Protein AF-A0A351X840-F1 (afdb_monomer)

Sequence (96 aa):
MEVPLELQIPVLNVKAPVLGVGLTAENVMDAPKGPIGDPIWHTAFWYRGSGIPGEPGTAVIAGHVTDLLSNPEIFANLHKLKPGDVIVVRAKNPAL

Nearest PDB structures (foldseek):
  4o8l-assembly1_B  TM=7.222E-01  e=7.692E-03  Streptococcus pneumoniae R6
  4o8t-assembly1_A  TM=7.612E-01  e=2.304E-02  Streptococcus pneumoniae R6

Solvent-accessible surface area (backbone atoms only — not comparable to full-atom values): 5975 Å² total; per-residue (Å²): 134,88,68,58,28,34,41,34,29,68,95,76,72,38,76,30,53,34,42,82,30,58,62,45,97,85,73,41,78,54,76,78,80,64,66,90,91,39,70,55,41,51,29,35,34,32,36,67,90,39,29,57,88,92,50,92,69,64,56,47,72,50,55,33,44,47,49,94,84,67,47,76,29,66,40,53,59,60,88,73,66,55,95,86,67,66,75,47,79,40,66,78,66,89,76,126

pLDDT: mean 92.13, std 12.34, range [38.84, 98.5]

Secondary structure (DSSP, 8-state):
----EEEEEGGGTEEEEEEEE-B-TTS-B-----STT-GGGG-EEEETTSPPTTSSS---EEE-SB-TT--B-TTTTGGG--TT---EEEES----

Structure (mmCIF, N/CA/C/O backbone):
data_AF-A0A351X840-F1
#
_entry.id   AF-A0A351X840-F1
#
loop_
_atom_site.group_PDB
_atom_site.id
_atom_site.type_symbol
_atom_site.label_atom_id
_atom_site.label_alt_id
_atom_site.label_comp_id
_atom_site.label_asym_id
_atom_site.label_entity_id
_atom_site.label_seq_id
_atom_site.pdbx_PDB_ins_code
_atom_site.Cartn_x
_atom_site.Cartn_y
_atom_site.Cartn_z
_atom_site.occupancy
_atom_site.B_iso_or_equiv
_atom_site.auth_seq_id
_atom_site.auth_comp_id
_atom_site.auth_asym_id
_atom_site.auth_atom_id
_atom_site.pdbx_PDB_model_num
ATOM 1 N N . MET A 1 1 ? -3.018 7.991 -18.033 1.00 47.12 1 MET A N 1
ATOM 2 C CA . MET A 1 1 ? -3.180 9.164 -17.151 1.00 47.12 1 MET A CA 1
ATOM 3 C C . MET A 1 1 ? -2.496 8.857 -15.836 1.00 47.12 1 MET A C 1
ATOM 5 O O . MET A 1 1 ? -2.832 7.850 -15.226 1.00 47.12 1 MET A O 1
ATOM 9 N N . GLU A 1 2 ? -1.524 9.668 -15.427 1.00 57.34 2 GLU A N 1
ATOM 10 C CA . GLU A 1 2 ? -1.067 9.682 -14.036 1.00 57.34 2 GLU A CA 1
ATOM 11 C C . GLU A 1 2 ? -1.925 10.700 -13.300 1.00 57.34 2 GLU A C 1
ATOM 13 O O . GLU A 1 2 ? -1.717 11.905 -13.408 1.00 57.34 2 GLU A O 1
ATOM 18 N N . VAL A 1 3 ? -2.950 10.219 -12.604 1.00 61.28 3 VAL A N 1
ATOM 19 C CA . VAL A 1 3 ? -3.604 11.044 -11.595 1.00 61.28 3 VAL A CA 1
ATOM 20 C C . VAL A 1 3 ? -2.754 10.883 -10.339 1.00 61.28 3 VAL A C 1
ATOM 22 O O . VAL A 1 3 ? -2.589 9.747 -9.892 1.00 61.28 3 VAL A O 1
ATOM 25 N N . PRO A 1 4 ? -2.169 11.950 -9.768 1.00 81.44 4 PRO A N 1
ATOM 26 C CA . PRO A 1 4 ? -1.479 11.826 -8.495 1.00 81.44 4 PRO A CA 1
ATOM 27 C C . PRO A 1 4 ? -2.506 11.400 -7.449 1.00 81.44 4 PRO A C 1
ATOM 29 O O . PRO A 1 4 ? -3.421 12.154 -7.127 1.00 81.44 4 PRO A O 1
ATOM 32 N N . LEU A 1 5 ? -2.387 10.173 -6.957 1.00 91.88 5 LEU A N 1
ATOM 33 C CA . LEU A 1 5 ? -3.315 9.590 -6.000 1.00 91.88 5 LEU A CA 1
ATOM 34 C C . LEU A 1 5 ? -2.709 9.632 -4.588 1.00 91.88 5 LEU A C 1
ATOM 36 O O . LEU A 1 5 ? -1.493 9.562 -4.404 1.00 91.88 5 LEU A O 1
ATOM 40 N N . GLU A 1 6 ? -3.560 9.757 -3.575 1.00 94.88 6 GLU A N 1
ATOM 41 C CA . GLU A 1 6 ? -3.205 9.637 -2.160 1.00 94.88 6 GLU A CA 1
ATOM 42 C C . GLU A 1 6 ? -4.082 8.582 -1.497 1.00 94.88 6 GLU A C 1
ATOM 44 O O . GLU A 1 6 ? -5.303 8.610 -1.652 1.00 94.88 6 GLU A O 1
ATOM 49 N N . LEU A 1 7 ? -3.460 7.689 -0.734 1.00 96.94 7 LEU A N 1
ATOM 50 C CA . LEU A 1 7 ? -4.138 6.713 0.104 1.00 96.94 7 LEU A CA 1
ATOM 51 C C . LEU A 1 7 ? -4.124 7.197 1.552 1.00 96.94 7 LEU A C 1
ATOM 53 O O . LEU A 1 7 ? -3.072 7.566 2.077 1.00 96.94 7 LEU A O 1
ATOM 57 N N . GLN A 1 8 ? -5.284 7.148 2.203 1.00 97.75 8 GLN A N 1
ATOM 58 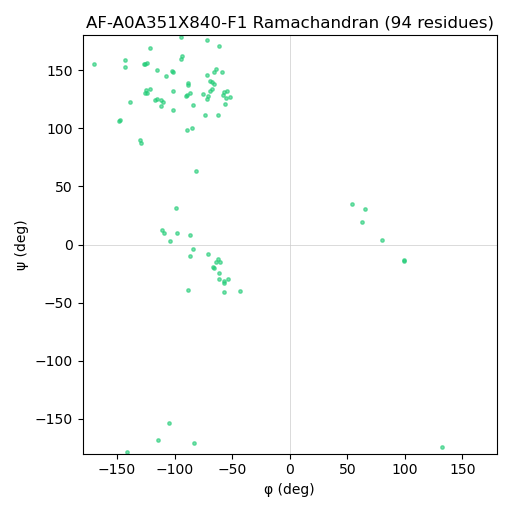C CA . GLN A 1 8 ? -5.426 7.366 3.637 1.00 97.75 8 GLN A CA 1
ATOM 59 C C . GLN A 1 8 ? -6.156 6.185 4.279 1.00 97.75 8 GLN A C 1
ATOM 61 O O . GLN A 1 8 ? -7.230 5.791 3.821 1.00 97.75 8 GLN A O 1
ATOM 66 N N . ILE A 1 9 ? -5.593 5.657 5.367 1.00 98.12 9 ILE A N 1
ATOM 67 C CA . ILE A 1 9 ? -6.235 4.651 6.226 1.00 98.12 9 ILE A CA 1
ATOM 68 C C . ILE A 1 9 ? -6.125 5.162 7.671 1.00 98.12 9 ILE A C 1
ATOM 70 O O . ILE A 1 9 ? -5.133 4.872 8.348 1.00 98.12 9 ILE A O 1
ATOM 74 N N . PRO A 1 10 ? -7.089 5.979 8.145 1.00 98.00 10 PRO A N 1
ATOM 75 C CA . PRO A 1 10 ? -6.949 6.730 9.395 1.00 98.00 10 PRO A CA 1
ATOM 76 C C . PRO A 1 10 ? 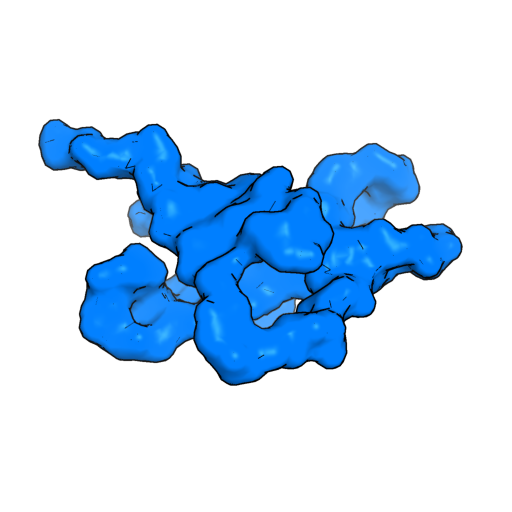-6.677 5.860 10.624 1.00 98.00 10 PRO A C 1
ATOM 78 O O . PRO A 1 10 ? -5.817 6.193 11.432 1.00 98.00 10 PRO A O 1
ATOM 81 N N . VAL A 1 11 ? -7.349 4.710 10.738 1.00 98.31 11 VAL A N 1
ATOM 82 C CA . VAL A 1 11 ? -7.192 3.784 11.876 1.00 98.31 11 VAL A CA 1
ATOM 83 C C . VAL A 1 11 ? -5.808 3.130 11.947 1.00 98.31 11 VAL A C 1
ATOM 85 O O . VAL A 1 11 ? -5.410 2.653 13.006 1.00 98.31 11 VAL A O 1
ATOM 88 N N . LEU A 1 12 ? -5.060 3.130 10.838 1.00 97.88 12 LEU A N 1
ATOM 89 C CA . LEU A 1 12 ? -3.677 2.653 10.768 1.00 97.88 12 LEU A CA 1
ATOM 90 C C . LEU A 1 12 ? -2.657 3.799 10.711 1.00 97.88 12 LEU A C 1
ATOM 92 O O . LEU A 1 12 ? -1.466 3.540 10.571 1.00 97.88 12 LEU A O 1
ATOM 96 N N . ASN A 1 13 ? -3.116 5.052 10.800 1.00 96.38 13 ASN A N 1
ATOM 97 C CA . ASN A 1 13 ? -2.307 6.259 10.631 1.00 96.38 13 ASN A CA 1
ATOM 98 C C . ASN A 1 13 ? -1.528 6.300 9.299 1.00 96.38 13 ASN A C 1
ATOM 100 O O . ASN A 1 13 ? -0.409 6.803 9.224 1.00 96.38 13 ASN A O 1
ATOM 104 N N . VAL A 1 14 ? -2.127 5.750 8.239 1.00 97.31 14 VAL A N 1
ATOM 105 C CA . VAL A 1 14 ? -1.543 5.720 6.893 1.00 97.31 14 VAL A CA 1
ATOM 106 C C . VAL A 1 14 ? -1.937 6.976 6.127 1.00 97.31 14 VAL A C 1
ATOM 108 O O . VAL A 1 14 ? -3.126 7.282 6.002 1.00 97.31 14 VAL A O 1
ATOM 111 N N . LYS A 1 15 ? -0.938 7.653 5.552 1.00 96.06 15 LYS A N 1
ATOM 112 C CA . LYS A 1 15 ? -1.099 8.701 4.540 1.00 96.06 15 LYS A CA 1
ATOM 113 C C . LYS A 1 15 ? 0.092 8.668 3.583 1.00 96.06 15 LYS A C 1
ATOM 115 O O . LYS A 1 15 ? 1.180 9.096 3.953 1.00 96.06 15 LYS A O 1
ATOM 120 N N . ALA A 1 16 ? -0.117 8.188 2.360 1.00 95.19 16 ALA A N 1
ATOM 121 C CA . ALA A 1 16 ? 0.968 7.978 1.402 1.00 95.19 16 ALA A CA 1
ATOM 122 C C . ALA A 1 16 ? 0.551 8.298 -0.040 1.00 95.19 16 ALA A C 1
ATOM 124 O O . ALA A 1 16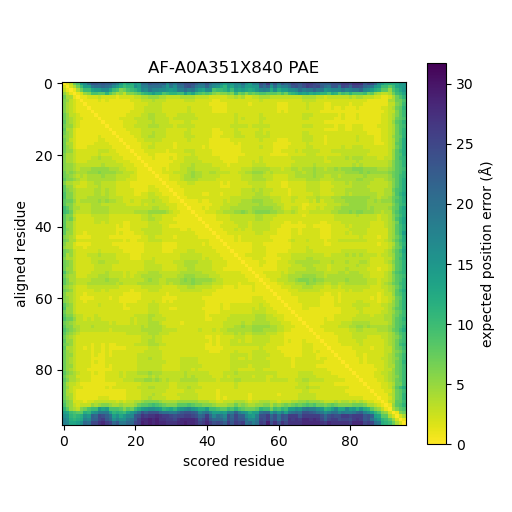 ? -0.633 8.185 -0.381 1.00 95.19 16 ALA A O 1
ATOM 125 N N . PRO A 1 17 ? 1.503 8.689 -0.909 1.00 94.88 17 PRO A N 1
ATOM 126 C CA . PRO A 1 17 ? 1.245 8.740 -2.341 1.00 94.88 17 PRO A CA 1
ATOM 127 C C . PRO A 1 17 ? 0.952 7.334 -2.881 1.00 94.88 17 PRO A C 1
ATOM 129 O O . PRO A 1 17 ? 1.459 6.334 -2.365 1.00 94.88 17 PRO A O 1
ATOM 132 N N . VAL A 1 18 ? 0.146 7.278 -3.941 1.00 95.50 18 VAL A N 1
ATOM 133 C CA . VAL A 1 18 ? -0.109 6.055 -4.704 1.00 95.50 18 VAL A CA 1
ATOM 134 C C . VAL A 1 18 ? 0.502 6.202 -6.092 1.00 95.50 18 VAL A C 1
ATOM 136 O O . VAL A 1 18 ? 0.131 7.097 -6.852 1.00 95.50 18 VAL A O 1
ATOM 139 N N . LEU A 1 19 ? 1.439 5.318 -6.416 1.00 94.00 19 LEU A N 1
ATOM 140 C CA . LEU A 1 19 ? 2.112 5.260 -7.708 1.00 94.00 19 LEU A CA 1
ATOM 141 C C . LEU A 1 19 ? 1.323 4.381 -8.678 1.00 94.00 19 LEU A C 1
ATOM 143 O O . LEU A 1 19 ? 0.837 3.319 -8.304 1.00 94.00 19 LEU A O 1
ATOM 147 N N . GLY A 1 20 ? 1.208 4.781 -9.940 1.00 93.94 20 GLY A N 1
ATOM 148 C CA . GLY A 1 20 ? 0.711 3.866 -10.966 1.00 93.94 20 GLY A CA 1
ATOM 149 C C . GLY A 1 20 ? 1.797 2.855 -11.328 1.00 93.94 20 GLY A C 1
ATOM 150 O O . GLY A 1 20 ? 2.904 3.259 -11.680 1.00 93.94 20 GLY A O 1
ATOM 151 N N . VAL A 1 21 ? 1.479 1.561 -11.321 1.00 95.81 21 VAL A N 1
ATOM 152 C CA . VAL A 1 21 ? 2.411 0.490 -11.714 1.00 95.81 21 VAL A CA 1
ATOM 153 C C . VAL A 1 21 ? 1.824 -0.422 -12.789 1.00 95.81 21 VAL A C 1
ATOM 155 O O . VAL A 1 21 ? 0.607 -0.510 -12.978 1.00 95.81 21 VAL A O 1
ATOM 158 N N . GLY A 1 22 ? 2.717 -1.055 -13.548 1.00 96.25 22 GLY A N 1
ATOM 159 C CA . GLY A 1 22 ? 2.386 -2.033 -14.581 1.00 96.25 22 GLY A CA 1
ATOM 160 C C . GLY A 1 22 ? 2.679 -3.458 -14.124 1.00 96.25 22 GLY A C 1
ATOM 161 O O . GLY A 1 22 ? 2.670 -3.755 -12.930 1.00 96.25 22 GLY A O 1
ATOM 162 N N . LEU A 1 23 ? 2.944 -4.322 -15.098 1.00 97.38 23 LEU A N 1
ATOM 163 C CA . LEU A 1 23 ? 3.509 -5.644 -14.858 1.00 97.38 23 LEU A CA 1
ATOM 164 C C . LEU A 1 23 ? 5.005 -5.634 -15.187 1.00 97.38 23 LEU A C 1
ATOM 166 O O . LEU A 1 23 ? 5.433 -4.892 -16.075 1.00 97.38 23 LEU A O 1
ATOM 170 N N . THR A 1 24 ? 5.778 -6.464 -14.493 1.00 96.56 24 THR A N 1
ATOM 171 C CA . THR A 1 24 ? 7.164 -6.784 -14.852 1.00 96.56 24 THR A CA 1
ATOM 172 C C . THR A 1 24 ? 7.209 -7.671 -16.104 1.00 96.56 24 THR A C 1
ATOM 174 O O . THR A 1 24 ? 6.172 -8.115 -16.609 1.00 96.56 24 THR A O 1
ATOM 177 N N . ALA A 1 25 ? 8.412 -7.972 -16.606 1.00 96.56 25 ALA A N 1
ATOM 178 C CA . ALA A 1 25 ? 8.594 -8.888 -17.737 1.00 96.56 25 ALA A CA 1
ATOM 179 C C . ALA A 1 25 ? 8.077 -10.312 -17.441 1.00 96.56 25 ALA A C 1
ATOM 181 O O . ALA A 1 25 ? 7.686 -11.039 -18.350 1.00 96.56 25 ALA A O 1
ATOM 182 N N . GLU A 1 26 ? 8.017 -10.686 -16.164 1.00 97.19 26 GLU A N 1
ATOM 183 C CA . GLU A 1 26 ? 7.517 -11.964 -15.656 1.00 97.19 26 GLU A CA 1
ATOM 184 C C . GLU A 1 26 ? 5.997 -11.964 -15.431 1.00 97.19 26 GLU A C 1
ATOM 186 O O . GLU A 1 26 ? 5.455 -12.918 -14.876 1.00 97.19 26 GLU A O 1
ATOM 191 N N . ASN A 1 27 ? 5.294 -10.912 -15.867 1.00 95.88 27 ASN A N 1
ATOM 192 C CA . ASN A 1 27 ? 3.840 -10.786 -15.773 1.00 95.88 27 ASN A CA 1
ATOM 193 C C . ASN A 1 27 ? 3.313 -10.705 -14.323 1.00 95.88 27 ASN A C 1
ATOM 195 O O . ASN A 1 27 ? 2.196 -11.134 -14.029 1.00 95.88 27 ASN A O 1
ATOM 199 N N . VAL A 1 28 ? 4.113 -10.137 -13.415 1.00 95.69 28 VAL A N 1
ATOM 200 C CA . VAL A 1 28 ? 3.756 -9.885 -12.007 1.00 95.69 28 VAL A CA 1
ATOM 201 C C . VAL A 1 28 ? 3.538 -8.388 -11.797 1.00 95.69 28 VAL A C 1
ATOM 203 O O . VAL A 1 28 ? 4.216 -7.585 -12.429 1.00 95.69 28 VAL A O 1
ATOM 206 N N . MET A 1 29 ? 2.600 -7.992 -10.926 1.00 95.62 29 MET A N 1
ATOM 207 C CA . MET A 1 29 ? 2.424 -6.583 -10.547 1.00 95.62 29 MET A CA 1
ATOM 208 C C . MET A 1 29 ? 3.742 -6.013 -10.026 1.00 95.62 29 MET A C 1
ATOM 210 O O . MET A 1 29 ? 4.341 -6.576 -9.110 1.00 95.62 29 MET A O 1
ATOM 214 N N . ASP A 1 30 ? 4.181 -4.906 -10.617 1.00 96.06 30 ASP A N 1
ATOM 215 C CA . ASP A 1 30 ? 5.429 -4.274 -10.214 1.00 96.06 30 ASP A CA 1
ATOM 216 C C . ASP A 1 30 ? 5.311 -3.696 -8.793 1.00 96.06 30 ASP A C 1
ATOM 218 O O . ASP A 1 30 ? 4.278 -3.146 -8.402 1.00 96.06 30 ASP A O 1
ATOM 222 N N . ALA A 1 31 ? 6.377 -3.859 -8.015 1.00 95.56 31 ALA A N 1
ATOM 223 C CA . ALA A 1 31 ? 6.471 -3.467 -6.615 1.00 95.56 31 ALA A CA 1
ATOM 224 C C . ALA A 1 31 ? 7.762 -2.655 -6.442 1.00 95.56 31 ALA A C 1
ATOM 226 O O . ALA A 1 31 ? 8.816 -3.249 -6.190 1.00 95.56 31 ALA A O 1
ATOM 227 N N . PRO A 1 32 ? 7.702 -1.320 -6.609 1.00 94.62 32 PRO A N 1
ATOM 228 C CA . PRO A 1 32 ? 8.879 -0.455 -6.612 1.00 94.62 32 PRO A CA 1
ATOM 229 C C . PRO A 1 32 ? 9.744 -0.627 -5.360 1.00 94.62 32 PRO A C 1
ATOM 231 O O . PRO A 1 32 ? 9.227 -0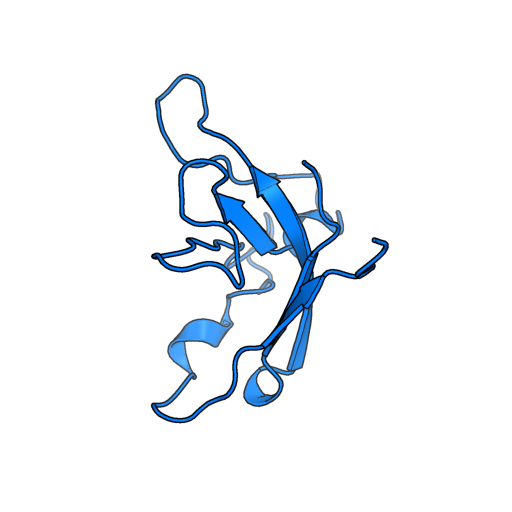.615 -4.248 1.00 94.62 32 PRO A O 1
ATOM 234 N N . LYS A 1 33 ? 11.062 -0.774 -5.521 1.00 94.31 33 LYS A N 1
ATOM 235 C CA . LYS A 1 33 ? 12.038 -0.934 -4.424 1.00 94.31 33 LYS A CA 1
ATOM 236 C C . LYS A 1 33 ? 13.139 0.114 -4.544 1.00 94.31 33 LYS A C 1
ATOM 238 O O . LYS A 1 33 ? 13.433 0.568 -5.646 1.00 94.31 33 LYS A O 1
ATOM 243 N N . GLY A 1 34 ? 13.775 0.443 -3.425 1.00 94.81 34 GLY A N 1
ATOM 244 C CA . GLY A 1 34 ? 14.884 1.399 -3.363 1.00 94.81 34 GLY A CA 1
ATOM 245 C C . GLY A 1 34 ? 15.972 0.966 -2.378 1.00 94.81 34 GLY A C 1
ATOM 246 O O . GLY A 1 34 ? 15.874 -0.106 -1.780 1.00 94.81 34 GLY A O 1
ATOM 247 N N . PRO A 1 35 ? 17.035 1.764 -2.195 1.00 97.38 35 PRO A N 1
ATOM 248 C CA . PRO A 1 35 ? 18.013 1.544 -1.134 1.00 97.38 35 PRO A CA 1
ATOM 249 C C . PRO A 1 35 ? 17.384 1.620 0.270 1.00 97.38 35 PRO A C 1
ATOM 251 O O . PRO A 1 35 ? 16.225 1.996 0.449 1.00 97.38 35 PRO A O 1
ATOM 254 N N . ILE A 1 36 ? 18.163 1.250 1.290 1.00 94.81 36 ILE A N 1
ATOM 255 C CA . ILE A 1 36 ? 17.769 1.405 2.699 1.00 94.81 36 ILE A CA 1
ATOM 256 C C . ILE A 1 36 ? 17.445 2.880 2.976 1.00 94.81 36 ILE A C 1
ATOM 258 O O . ILE A 1 36 ? 18.236 3.760 2.639 1.00 94.81 36 ILE A O 1
ATOM 262 N N . GLY A 1 37 ? 16.298 3.133 3.611 1.00 92.88 37 GLY A N 1
ATOM 263 C CA . GLY A 1 37 ? 15.835 4.482 3.953 1.00 92.88 37 GLY A CA 1
ATOM 264 C C . GLY A 1 37 ? 15.186 5.257 2.802 1.00 92.88 37 GLY A C 1
ATOM 265 O O . GLY A 1 37 ? 14.842 6.422 2.985 1.00 92.88 37 GLY A O 1
ATOM 266 N N . ASP A 1 38 ? 15.010 4.644 1.628 1.00 96.88 38 ASP A N 1
ATOM 267 C CA . ASP A 1 38 ? 14.313 5.281 0.512 1.00 96.88 38 ASP A CA 1
ATOM 268 C C . ASP A 1 38 ? 12.802 5.424 0.806 1.00 96.88 38 ASP A C 1
ATOM 270 O O . ASP A 1 38 ? 12.158 4.448 1.198 1.00 96.88 38 ASP A O 1
ATOM 274 N N . PRO A 1 39 ? 12.185 6.601 0.597 1.00 94.56 39 PRO A N 1
ATOM 275 C CA . PRO A 1 39 ? 10.750 6.785 0.811 1.00 94.56 39 PRO A CA 1
ATOM 276 C C . PRO A 1 39 ? 9.860 5.891 -0.067 1.00 94.56 39 PRO A C 1
ATOM 278 O O . PRO A 1 39 ? 8.679 5.751 0.246 1.00 94.56 39 PRO A O 1
ATOM 281 N N . ILE A 1 40 ? 10.384 5.272 -1.134 1.00 95.19 40 ILE A N 1
ATOM 282 C CA . ILE A 1 40 ? 9.639 4.343 -1.996 1.00 95.19 40 ILE A CA 1
ATOM 283 C C . ILE A 1 40 ? 9.048 3.161 -1.217 1.00 95.19 40 ILE A C 1
ATOM 285 O O . ILE A 1 40 ? 7.957 2.694 -1.550 1.00 95.19 40 ILE A O 1
ATOM 289 N N . TRP A 1 41 ? 9.721 2.726 -0.144 1.00 96.12 41 TRP A N 1
ATOM 290 C CA . TRP A 1 41 ? 9.246 1.664 0.748 1.00 96.12 41 TRP A CA 1
ATOM 291 C C . TRP A 1 41 ? 7.921 2.036 1.429 1.00 96.12 41 TRP A C 1
ATOM 293 O O . TRP A 1 41 ? 7.066 1.172 1.632 1.00 96.12 41 TRP A O 1
ATOM 303 N N . HIS A 1 42 ? 7.694 3.334 1.650 1.00 95.69 42 HIS A N 1
ATOM 304 C CA . HIS A 1 42 ? 6.498 3.889 2.276 1.00 95.69 42 HIS A CA 1
ATOM 305 C C . HIS A 1 42 ? 5.464 4.422 1.264 1.00 95.69 42 HIS A C 1
ATOM 307 O O . HIS A 1 42 ? 4.743 5.388 1.531 1.00 95.69 42 HIS A O 1
ATOM 313 N N . THR A 1 43 ? 5.383 3.815 0.077 1.00 95.75 43 THR A N 1
ATOM 314 C CA . THR A 1 43 ? 4.397 4.171 -0.957 1.00 95.75 43 THR A CA 1
ATOM 315 C C . THR A 1 43 ? 3.421 3.033 -1.224 1.00 95.75 43 THR A C 1
ATOM 317 O O . THR A 1 43 ? 3.753 1.855 -1.091 1.00 95.75 43 THR A O 1
ATOM 320 N N . ALA A 1 44 ? 2.198 3.387 -1.614 1.00 96.62 44 ALA A N 1
ATOM 321 C CA . ALA A 1 44 ? 1.253 2.436 -2.185 1.00 96.62 44 ALA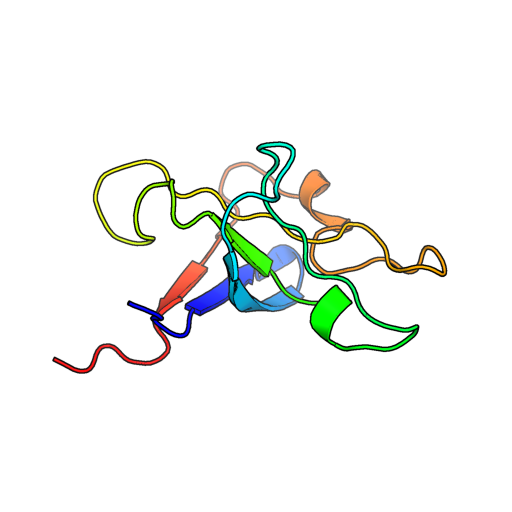 A CA 1
ATOM 322 C C . ALA A 1 44 ? 1.340 2.475 -3.718 1.00 96.62 44 ALA A C 1
ATOM 324 O O . ALA A 1 44 ? 1.795 3.458 -4.303 1.00 96.62 44 ALA A O 1
ATOM 325 N N . PHE A 1 45 ? 0.886 1.422 -4.387 1.00 95.31 45 PHE A N 1
ATOM 326 C CA . PHE A 1 45 ? 0.955 1.301 -5.837 1.00 95.31 45 PHE A CA 1
ATOM 327 C C . PHE A 1 45 ? -0.328 0.703 -6.421 1.00 95.31 45 PHE A C 1
ATOM 329 O O . PHE A 1 45 ? -0.752 -0.387 -6.049 1.00 95.31 45 PHE A O 1
ATOM 336 N N . TRP A 1 46 ? -0.962 1.438 -7.335 1.00 96.44 46 TRP A N 1
ATOM 337 C CA . TRP A 1 46 ? -2.174 1.049 -8.054 1.00 96.44 46 TRP A CA 1
ATOM 338 C C . TRP A 1 46 ? -1.820 0.325 -9.353 1.00 96.44 46 TRP A C 1
ATOM 340 O O . TRP A 1 46 ? -1.063 0.841 -10.181 1.00 96.44 46 TRP A O 1
ATOM 350 N N . TYR A 1 47 ? -2.402 -0.855 -9.561 1.00 96.19 47 TYR A N 1
ATOM 351 C CA . TYR A 1 47 ? -2.222 -1.604 -10.797 1.00 96.19 47 TYR A CA 1
ATOM 352 C C . TYR A 1 47 ? -3.016 -0.956 -11.931 1.00 96.19 47 TYR A C 1
ATOM 354 O O . TYR A 1 47 ? -4.243 -1.048 -11.961 1.00 96.19 47 TYR A O 1
ATOM 362 N N . ARG A 1 48 ? -2.328 -0.376 -12.918 1.00 94.19 48 ARG A N 1
ATOM 363 C CA . ARG A 1 48 ? -2.978 0.296 -14.060 1.00 94.19 48 ARG A CA 1
ATOM 364 C C . ARG A 1 48 ? -3.800 -0.634 -14.959 1.00 94.19 48 ARG A C 1
ATOM 366 O O . ARG A 1 48 ? -4.575 -0.140 -15.767 1.00 94.19 48 ARG A O 1
ATOM 373 N N . GLY A 1 49 ? -3.620 -1.953 -14.848 1.00 93.88 49 GLY A N 1
ATOM 374 C CA . GLY A 1 49 ? -4.466 -2.942 -15.526 1.00 93.88 49 GLY A CA 1
ATOM 375 C C . GLY A 1 49 ? -5.759 -3.281 -14.772 1.00 93.88 49 GLY A C 1
ATOM 376 O O . GLY A 1 49 ? -6.561 -4.061 -15.275 1.00 93.88 49 GLY A O 1
ATOM 377 N N . SER A 1 50 ? -5.962 -2.724 -13.574 1.00 95.12 50 SER A N 1
ATOM 378 C CA . SER A 1 50 ? -7.216 -2.808 -12.814 1.00 95.12 50 SER A CA 1
ATOM 379 C C . SER A 1 50 ? -8.118 -1.594 -13.081 1.00 95.12 50 SER A C 1
ATOM 381 O O . SER A 1 50 ? -7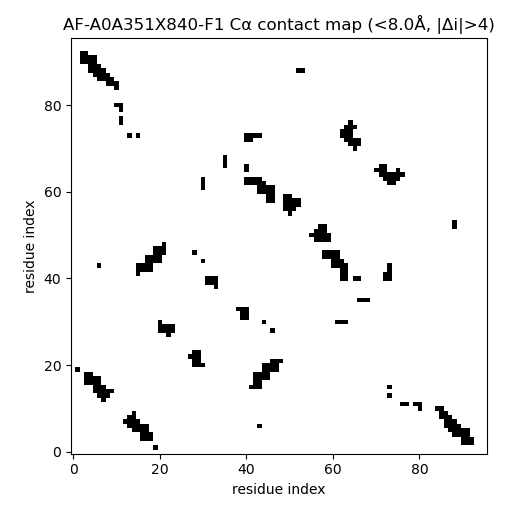.746 -0.687 -13.825 1.00 95.12 50 SER A O 1
ATOM 383 N N . GLY A 1 51 ? -9.308 -1.558 -12.474 1.00 93.88 51 GLY A N 1
ATOM 384 C CA . GLY A 1 51 ? -10.207 -0.406 -12.553 1.00 93.88 51 GLY A CA 1
ATOM 385 C C . GLY A 1 51 ? -9.567 0.876 -12.011 1.00 93.88 51 GLY A C 1
ATOM 386 O O . GLY A 1 51 ? -8.738 0.835 -11.096 1.00 93.88 51 GLY A O 1
ATOM 387 N N . ILE A 1 52 ? -9.959 2.020 -12.574 1.00 91.75 52 ILE A N 1
ATOM 388 C CA . ILE A 1 52 ? -9.507 3.340 -12.124 1.00 91.75 52 ILE A CA 1
ATOM 389 C C . ILE A 1 52 ? -10.159 3.643 -10.763 1.00 91.75 52 ILE A C 1
ATOM 391 O O . ILE A 1 52 ? -11.381 3.537 -10.645 1.00 91.75 52 ILE A O 1
ATOM 395 N N . PRO A 1 53 ? -9.397 4.016 -9.715 1.00 91.62 53 PRO A N 1
ATOM 396 C CA . PRO A 1 53 ? -9.978 4.360 -8.423 1.00 91.62 53 PRO A CA 1
ATOM 397 C C . PRO A 1 53 ? -11.013 5.485 -8.546 1.00 91.62 53 PRO A C 1
ATOM 399 O O . PRO A 1 53 ? -10.690 6.586 -8.985 1.00 91.62 53 PRO A O 1
ATOM 402 N N . GLY A 1 54 ? -12.250 5.202 -8.132 1.00 89.81 54 GLY A N 1
ATOM 403 C CA . GLY A 1 54 ? -13.391 6.119 -8.235 1.00 89.81 54 GLY A CA 1
ATOM 404 C C . GLY A 1 54 ? -14.321 5.847 -9.423 1.00 89.81 54 GLY A C 1
ATOM 405 O O . GLY A 1 54 ? -15.451 6.328 -9.414 1.00 89.81 54 GLY A O 1
ATOM 406 N N . GLU A 1 55 ? -13.898 5.043 -10.398 1.00 90.75 55 GLU A N 1
ATOM 407 C CA . GLU A 1 55 ? -14.750 4.576 -11.494 1.00 90.75 55 GLU A CA 1
ATOM 408 C C . GLU A 1 55 ? -15.385 3.206 -11.183 1.00 90.75 55 GLU A C 1
ATOM 410 O O . GLU A 1 55 ? -14.908 2.484 -10.299 1.00 90.75 55 GLU A O 1
ATOM 415 N N . PRO A 1 56 ? -16.461 2.808 -11.893 1.00 93.69 56 PRO A N 1
ATOM 416 C CA . PRO A 1 56 ? -17.029 1.470 -11.767 1.00 93.69 56 PRO A CA 1
ATOM 417 C C . PRO A 1 56 ? -16.004 0.367 -12.077 1.00 93.69 56 PRO A C 1
ATOM 419 O O . PRO A 1 56 ? -15.386 0.355 -13.138 1.00 93.69 56 PRO A O 1
ATOM 422 N N . GLY A 1 57 ? -15.872 -0.600 -11.168 1.00 94.38 57 GLY A N 1
ATOM 423 C CA . GLY A 1 57 ? -14.965 -1.741 -11.308 1.00 94.38 57 GLY A CA 1
ATOM 424 C C . GLY A 1 57 ? -14.127 -1.981 -10.053 1.00 94.38 57 GLY A C 1
ATOM 425 O O . GLY A 1 57 ? -14.322 -1.345 -9.019 1.00 94.38 57 GLY A O 1
ATOM 426 N N . THR A 1 58 ? -13.190 -2.927 -10.134 1.00 96.19 58 THR A N 1
ATOM 427 C CA . THR A 1 58 ? -12.272 -3.248 -9.031 1.00 96.19 58 THR A CA 1
ATOM 428 C C . THR A 1 58 ? -10.909 -2.620 -9.282 1.00 96.19 58 THR A C 1
ATOM 430 O O . THR A 1 58 ? -10.219 -3.009 -10.223 1.00 96.19 58 THR A O 1
ATOM 433 N N . ALA A 1 59 ? -10.504 -1.690 -8.420 1.00 95.06 59 ALA A N 1
ATOM 434 C CA . ALA A 1 59 ? -9.140 -1.173 -8.375 1.00 95.06 59 ALA A CA 1
ATOM 435 C C . ALA A 1 59 ? -8.271 -2.031 -7.442 1.00 95.06 59 ALA A C 1
ATOM 437 O O . ALA A 1 59 ? -8.699 -2.388 -6.344 1.00 95.06 59 ALA A O 1
ATOM 438 N N . VAL A 1 60 ? -7.042 -2.336 -7.861 1.00 96.50 60 VAL A N 1
ATOM 439 C CA . VAL A 1 60 ? -6.071 -3.106 -7.068 1.00 96.50 60 VAL A CA 1
ATOM 440 C C . VAL A 1 60 ? -4.936 -2.190 -6.629 1.00 96.50 60 VAL A C 1
ATOM 442 O O . VAL A 1 60 ? -4.270 -1.581 -7.467 1.00 96.50 60 VAL A O 1
ATOM 445 N N . ILE A 1 61 ? -4.710 -2.103 -5.317 1.00 96.81 61 ILE A N 1
ATOM 446 C CA . ILE A 1 61 ? -3.627 -1.327 -4.704 1.00 96.81 61 ILE A CA 1
ATOM 447 C C . ILE A 1 61 ? -2.791 -2.266 -3.836 1.00 96.81 61 ILE A C 1
ATOM 449 O O . ILE A 1 61 ? -3.335 -2.999 -3.012 1.00 96.81 61 ILE A O 1
ATOM 453 N N . ALA A 1 62 ? -1.476 -2.220 -4.010 1.00 96.88 62 ALA A N 1
ATOM 454 C CA . ALA A 1 62 ? -0.502 -2.960 -3.222 1.00 96.88 62 ALA A CA 1
ATOM 455 C C . ALA A 1 62 ? 0.497 -1.999 -2.547 1.00 96.88 62 ALA A C 1
ATOM 457 O O . ALA A 1 62 ? 0.471 -0.792 -2.776 1.00 96.88 62 ALA A O 1
ATOM 458 N N . GLY A 1 63 ? 1.302 -2.524 -1.629 1.00 96.44 63 GLY A N 1
ATOM 459 C CA . GLY A 1 63 ? 2.194 -1.763 -0.755 1.00 96.44 63 GLY A CA 1
ATOM 460 C C . GLY A 1 63 ? 3.124 -2.718 -0.014 1.00 96.44 63 GLY A C 1
ATOM 461 O O . GLY A 1 63 ? 2.784 -3.891 0.164 1.00 96.44 63 GLY A O 1
ATOM 462 N N . HIS A 1 64 ? 4.293 -2.243 0.412 1.00 97.19 64 HIS A N 1
ATOM 463 C CA . HIS A 1 64 ? 5.240 -3.082 1.151 1.00 97.19 64 HIS A CA 1
ATOM 464 C C . HIS A 1 64 ? 4.763 -3.377 2.572 1.00 97.19 64 HIS A C 1
ATOM 466 O O . HIS A 1 64 ? 4.151 -2.541 3.240 1.00 97.19 64 HIS A O 1
ATOM 472 N N . VAL A 1 65 ? 5.086 -4.581 3.044 1.00 96.88 65 VAL A N 1
ATOM 473 C CA . VAL A 1 65 ? 4.936 -4.973 4.454 1.00 96.88 65 VAL A CA 1
ATOM 474 C C . VAL A 1 65 ? 6.199 -4.611 5.231 1.00 96.88 65 VAL A C 1
ATOM 476 O O . VAL A 1 65 ? 6.091 -4.135 6.358 1.00 96.88 65 VAL A O 1
ATOM 479 N N . THR A 1 66 ? 7.377 -4.791 4.626 1.00 96.56 66 THR A N 1
ATOM 480 C CA . THR A 1 66 ? 8.663 -4.426 5.225 1.00 96.56 66 THR A CA 1
ATOM 481 C C . THR A 1 66 ? 9.661 -3.876 4.209 1.00 96.56 66 THR A C 1
ATOM 483 O O . THR A 1 66 ? 9.562 -4.181 3.019 1.00 96.56 66 THR A O 1
ATOM 486 N N . ASP A 1 67 ? 10.656 -3.138 4.698 1.00 96.06 67 ASP A N 1
ATOM 487 C CA . ASP A 1 67 ? 11.859 -2.765 3.946 1.00 96.06 67 ASP A CA 1
ATOM 488 C C . ASP A 1 67 ? 12.933 -3.883 3.956 1.00 96.06 67 ASP A C 1
ATOM 490 O O . ASP A 1 67 ? 12.702 -5.008 4.417 1.00 96.06 67 ASP A O 1
ATOM 494 N N . LEU A 1 68 ? 14.138 -3.573 3.455 1.00 96.50 68 LEU A N 1
ATOM 495 C CA . LEU A 1 68 ? 15.290 -4.492 3.432 1.00 96.50 68 LEU A CA 1
ATOM 496 C C . LEU A 1 68 ? 15.839 -4.854 4.821 1.00 96.50 68 LEU A C 1
ATOM 498 O O . LEU A 1 68 ? 16.534 -5.859 4.953 1.00 96.50 68 LEU A O 1
ATOM 502 N N . LEU A 1 69 ? 15.556 -4.04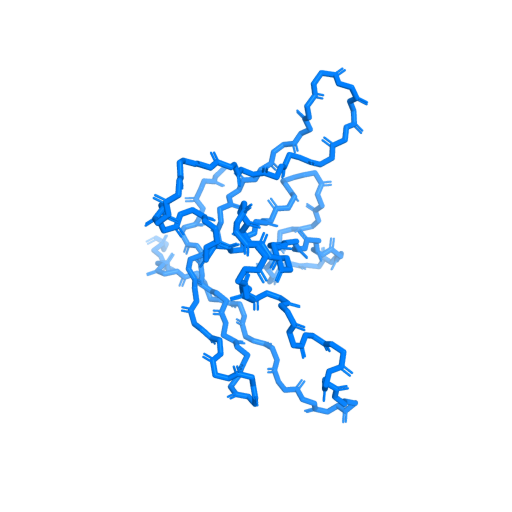8 5.844 1.00 97.00 69 LEU A N 1
ATOM 503 C CA . LEU A 1 69 ? 15.963 -4.275 7.231 1.00 97.00 69 LE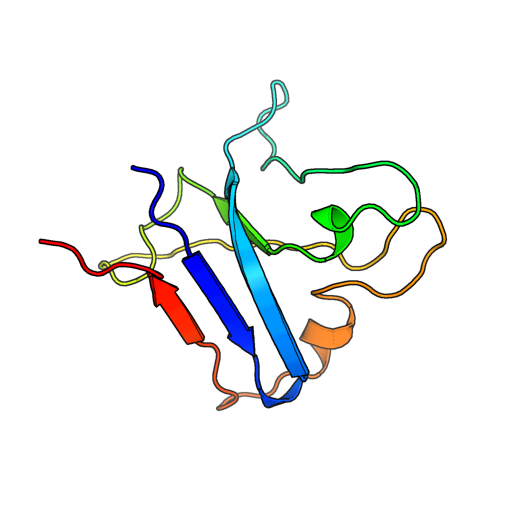U A CA 1
ATOM 504 C C . LEU A 1 69 ? 14.838 -4.903 8.066 1.00 97.00 69 LEU A C 1
ATOM 506 O O . LEU A 1 69 ? 14.972 -5.023 9.282 1.00 97.00 69 LEU A O 1
ATOM 510 N N . SER A 1 70 ? 13.753 -5.350 7.423 1.00 96.38 70 SER A N 1
ATOM 511 C CA . SER A 1 70 ? 12.550 -5.873 8.083 1.00 96.38 70 SER A CA 1
ATOM 512 C C . SER A 1 70 ? 11.821 -4.844 8.959 1.00 96.38 70 SER A C 1
ATOM 514 O O . SER A 1 70 ? 11.019 -5.224 9.814 1.00 96.38 70 SER A O 1
ATOM 516 N N . ASN A 1 71 ? 12.061 -3.546 8.748 1.00 96.19 71 ASN A N 1
ATOM 517 C CA . ASN A 1 71 ? 11.265 -2.500 9.378 1.00 96.19 71 ASN A CA 1
ATOM 518 C C . ASN A 1 71 ? 9.853 -2.519 8.782 1.00 96.19 71 ASN A C 1
ATOM 520 O O . ASN A 1 71 ? 9.713 -2.735 7.579 1.00 96.19 71 ASN A O 1
ATOM 524 N N . PRO A 1 72 ? 8.802 -2.307 9.591 1.00 96.62 72 PRO A N 1
ATOM 525 C CA . PRO A 1 72 ? 7.430 -2.291 9.103 1.00 96.62 72 PRO A CA 1
ATOM 526 C C . PRO A 1 72 ? 7.178 -1.092 8.183 1.00 96.62 72 PRO A C 1
ATOM 528 O O . PRO A 1 72 ? 7.494 0.040 8.538 1.00 96.62 72 PRO A O 1
ATOM 531 N N . GLU A 1 73 ? 6.529 -1.341 7.048 1.00 96.44 73 GLU A N 1
ATOM 532 C CA . GLU A 1 73 ? 6.194 -0.324 6.048 1.00 96.44 73 GLU A CA 1
ATOM 533 C C . GLU A 1 73 ? 4.683 -0.098 5.903 1.00 96.44 73 GLU A C 1
ATOM 535 O O . GLU A 1 73 ? 3.886 -0.530 6.743 1.00 96.44 73 GLU A O 1
ATOM 540 N N . ILE A 1 74 ? 4.285 0.623 4.850 1.00 96.56 74 ILE A N 1
ATOM 541 C CA . ILE A 1 74 ? 2.935 1.154 4.623 1.00 96.56 74 ILE A CA 1
ATOM 542 C C . ILE A 1 74 ? 1.800 0.166 4.939 1.00 96.56 74 ILE A C 1
ATOM 544 O O . ILE A 1 74 ? 0.793 0.557 5.530 1.00 96.56 74 ILE A O 1
ATOM 548 N N . PHE A 1 75 ? 1.959 -1.117 4.594 1.00 97.50 75 PHE A N 1
ATOM 549 C CA . PHE A 1 75 ? 0.942 -2.160 4.756 1.00 97.50 75 PHE A CA 1
ATOM 550 C C . PHE A 1 75 ? 1.264 -3.209 5.825 1.00 97.50 75 PHE A C 1
ATOM 552 O O . PHE A 1 75 ? 0.526 -4.188 5.959 1.00 97.50 75 PHE A O 1
ATOM 559 N N . ALA A 1 76 ? 2.265 -2.972 6.679 1.00 97.94 76 ALA A N 1
ATOM 560 C CA . ALA A 1 76 ? 2.603 -3.861 7.796 1.00 97.94 76 ALA A CA 1
ATOM 561 C C . ALA A 1 76 ? 1.409 -4.176 8.719 1.00 97.94 76 ALA A C 1
ATOM 563 O O . ALA A 1 76 ? 1.320 -5.247 9.320 1.00 97.94 76 ALA A O 1
ATOM 564 N N . ASN A 1 77 ? 0.465 -3.237 8.824 1.00 97.94 77 ASN A N 1
ATOM 565 C CA . ASN A 1 77 ? -0.651 -3.292 9.763 1.00 97.94 77 ASN A CA 1
ATOM 566 C C . ASN A 1 77 ? -2.020 -3.549 9.112 1.00 97.94 77 ASN A C 1
ATOM 568 O O . ASN A 1 77 ? -3.025 -3.453 9.812 1.00 97.94 77 ASN A O 1
ATOM 572 N N . LEU A 1 78 ? -2.099 -3.904 7.819 1.00 96.75 78 LEU A N 1
ATOM 573 C CA . LEU A 1 78 ? -3.397 -4.135 7.155 1.00 96.75 78 LEU A CA 1
ATOM 574 C C . LEU A 1 78 ? -4.255 -5.205 7.847 1.00 96.75 78 LEU A C 1
ATOM 576 O O . LEU A 1 78 ? -5.473 -5.073 7.903 1.00 96.75 78 LEU A O 1
ATOM 580 N N . HIS A 1 79 ? -3.627 -6.222 8.442 1.00 97.44 79 HIS A N 1
ATOM 581 C CA . HIS A 1 79 ? -4.304 -7.289 9.190 1.00 97.44 79 HIS A CA 1
ATOM 582 C C . HIS A 1 79 ? -5.078 -6.800 10.430 1.00 97.44 79 HIS A C 1
ATOM 584 O O . HIS A 1 79 ? -5.836 -7.567 11.017 1.00 97.44 79 HIS A O 1
ATOM 590 N N . LYS A 1 80 ? -4.875 -5.546 10.859 1.00 98.31 80 LYS A N 1
ATOM 591 C CA . LYS A 1 80 ? -5.583 -4.935 11.992 1.00 98.31 80 LYS A CA 1
ATOM 592 C C . LYS A 1 80 ? -6.910 -4.285 11.594 1.00 98.31 80 LYS A C 1
ATOM 594 O O . LYS A 1 80 ? -7.661 -3.900 12.489 1.00 98.31 80 LYS A O 1
ATOM 599 N N . LEU A 1 81 ? -7.185 -4.153 10.293 1.00 98.25 81 LEU A N 1
ATOM 600 C CA . LEU A 1 81 ? -8.437 -3.592 9.796 1.00 98.25 81 LEU A CA 1
ATOM 601 C C . LEU A 1 81 ? -9.630 -4.475 10.146 1.00 98.25 81 LEU A C 1
ATOM 603 O O . LEU A 1 81 ? -9.543 -5.704 10.193 1.00 98.25 81 LEU A O 1
ATOM 607 N N . LYS A 1 82 ? -10.767 -3.823 10.352 1.00 98.50 82 LYS A N 1
ATOM 608 C CA . LYS A 1 82 ? -12.050 -4.438 10.670 1.00 98.50 82 LYS A CA 1
ATOM 609 C C . LYS A 1 82 ? -13.111 -4.006 9.659 1.00 98.50 82 LYS A C 1
ATOM 611 O O . LYS A 1 82 ? -13.002 -2.932 9.064 1.00 98.50 82 LYS A O 1
ATOM 616 N N . PRO A 1 83 ? -14.174 -4.809 9.477 1.00 98.38 83 PRO A N 1
ATOM 617 C CA . PRO A 1 83 ? -15.341 -4.369 8.726 1.00 98.38 83 PRO A CA 1
ATOM 618 C C . PRO A 1 83 ? -15.853 -3.019 9.249 1.00 98.38 83 PRO A C 1
ATOM 620 O O . PRO A 1 83 ? -16.097 -2.871 10.445 1.00 98.38 83 PRO A O 1
ATOM 623 N N . GLY A 1 84 ? -16.003 -2.050 8.345 1.00 98.25 84 GLY A N 1
ATOM 624 C CA . GLY A 1 84 ? -16.411 -0.679 8.665 1.00 98.25 84 GLY A CA 1
ATOM 625 C C . GLY A 1 84 ? -15.268 0.340 8.744 1.00 98.25 84 GLY A C 1
ATOM 626 O O . GLY A 1 84 ? -15.550 1.536 8.702 1.00 98.25 84 GLY A O 1
ATOM 627 N N . ASP A 1 85 ? -14.002 -0.090 8.798 1.00 98.50 85 ASP A N 1
ATOM 628 C CA . ASP A 1 85 ? -12.868 0.836 8.745 1.00 98.50 85 ASP A CA 1
ATOM 629 C C . ASP A 1 85 ? -12.791 1.549 7.386 1.00 98.50 85 ASP A C 1
ATOM 631 O O . ASP A 1 85 ? -12.984 0.955 6.322 1.00 98.50 85 ASP A O 1
ATOM 635 N N . VAL A 1 86 ? -12.496 2.850 7.424 1.00 98.06 86 VAL A N 1
ATOM 636 C CA . VAL A 1 86 ? -12.502 3.709 6.236 1.00 98.06 86 VAL A CA 1
ATOM 637 C C . VAL A 1 86 ? -11.155 3.661 5.519 1.00 98.06 86 VAL A C 1
ATOM 639 O O . VAL A 1 86 ? -10.105 3.903 6.117 1.00 98.06 86 VAL A O 1
ATOM 642 N N . ILE A 1 87 ? -11.208 3.445 4.206 1.00 97.69 87 ILE A N 1
ATOM 643 C CA . ILE A 1 87 ? -10.087 3.599 3.278 1.00 97.69 87 ILE A CA 1
ATOM 644 C C . ILE A 1 87 ? -10.458 4.711 2.299 1.00 97.69 87 ILE A C 1
ATOM 646 O O . ILE A 1 87 ? -11.498 4.644 1.647 1.00 97.69 87 ILE A O 1
ATOM 650 N N . VAL A 1 88 ? -9.620 5.741 2.197 1.00 96.88 88 VAL A N 1
ATOM 651 C CA . VAL A 1 88 ? -9.853 6.875 1.297 1.00 96.88 88 VAL A CA 1
ATOM 652 C C . VAL A 1 88 ? -8.769 6.906 0.234 1.00 96.88 88 VAL A C 1
ATOM 654 O O . VAL A 1 88 ? -7.586 6.979 0.557 1.00 96.88 88 VAL A O 1
ATOM 657 N N . VAL A 1 89 ? -9.177 6.915 -1.033 1.00 95.44 89 VAL A N 1
ATOM 658 C CA . VAL A 1 89 ? -8.296 7.181 -2.174 1.00 95.44 89 VAL A CA 1
ATOM 659 C C . VAL A 1 89 ? -8.703 8.521 -2.773 1.00 95.44 89 VAL A C 1
ATOM 661 O O . VAL A 1 89 ? -9.872 8.723 -3.096 1.00 95.44 89 VAL A O 1
ATOM 664 N N . ARG A 1 90 ? -7.762 9.462 -2.879 1.00 91.50 90 ARG A N 1
ATOM 665 C CA . ARG A 1 90 ? -8.018 10.813 -3.401 1.00 91.50 90 ARG A CA 1
ATOM 666 C C . ARG A 1 90 ? -7.152 11.097 -4.612 1.00 91.50 90 ARG A C 1
ATOM 668 O O . ARG A 1 90 ? -5.943 10.912 -4.546 1.00 91.50 90 ARG A O 1
ATOM 675 N N . ALA A 1 91 ? -7.745 11.649 -5.663 1.00 87.56 91 ALA A N 1
ATOM 676 C CA . ALA A 1 91 ? -6.996 12.375 -6.679 1.00 87.56 91 ALA A CA 1
ATOM 677 C C . ALA A 1 91 ? -6.521 13.713 -6.093 1.00 87.56 91 ALA A C 1
ATOM 679 O O . ALA A 1 91 ? -7.333 14.493 -5.598 1.00 87.56 91 ALA A O 1
ATOM 680 N N . LYS A 1 92 ? -5.214 13.994 -6.142 1.00 71.50 92 LYS A N 1
ATOM 681 C CA . LYS A 1 92 ? -4.633 15.263 -5.673 1.00 71.50 92 LYS A CA 1
ATOM 682 C C . LYS A 1 92 ? -4.974 16.453 -6.577 1.00 71.50 92 LYS A C 1
ATOM 684 O O . LYS A 1 92 ? -4.714 17.573 -6.167 1.00 71.50 92 LYS A O 1
ATOM 689 N N . ASN A 1 93 ? -5.591 16.229 -7.741 1.00 59.31 93 ASN A N 1
ATOM 690 C CA . ASN A 1 93 ? -6.150 17.273 -8.602 1.00 59.31 93 ASN A CA 1
ATOM 691 C C . ASN A 1 93 ? -7.384 16.754 -9.363 1.00 59.31 93 ASN A C 1
ATOM 693 O O . ASN A 1 93 ? -7.217 16.021 -10.337 1.00 59.31 93 ASN A O 1
ATOM 697 N N . PRO A 1 94 ? -8.613 17.157 -9.001 1.00 48.81 94 PRO A N 1
ATOM 698 C CA . PRO A 1 94 ? -9.747 17.123 -9.912 1.00 48.81 94 PRO A CA 1
ATOM 699 C C . PRO A 1 94 ? -9.685 18.375 -10.803 1.00 48.81 94 PRO A C 1
ATOM 701 O O . PRO A 1 94 ? -10.525 19.262 -10.694 1.00 48.81 94 PRO A O 1
ATOM 704 N N . ALA A 1 95 ? -8.636 18.514 -11.613 1.00 38.84 95 ALA A N 1
ATOM 705 C CA . ALA A 1 95 ? -8.622 19.550 -12.640 1.00 38.84 95 ALA A CA 1
ATOM 706 C C . ALA A 1 95 ? -9.337 18.980 -13.870 1.00 38.84 95 ALA A C 1
ATOM 708 O O . ALA A 1 95 ? -8.769 18.156 -14.588 1.00 38.84 95 ALA A O 1
ATOM 709 N N . LEU A 1 96 ? -10.606 19.366 -14.028 1.00 41.66 96 LEU A N 1
ATOM 710 C CA . LEU A 1 96 ? -11.239 19.472 -15.343 1.00 41.66 96 LEU A CA 1
ATOM 711 C C . LEU A 1 96 ? -10.614 20.651 -16.096 1.00 41.66 96 LEU A C 1
ATOM 713 O O . LEU A 1 96 ? -10.327 21.671 -15.426 1.00 41.66 96 LEU A O 1
#

Foldseek 3Di:
DDQFKWKDQVVVRATATEAEFEADPVRHTDQDADPPPDCSLQHKYWHPVFDDVPDPGDIDIGHHQAHPVRHGYRCVCVVVDDPPGDMDMDRPDPDD

Mean predicted aligned error: 4.01 Å

Radius of gyration: 13.71 Å; Cα contacts (8 Å, |Δi|>4): 17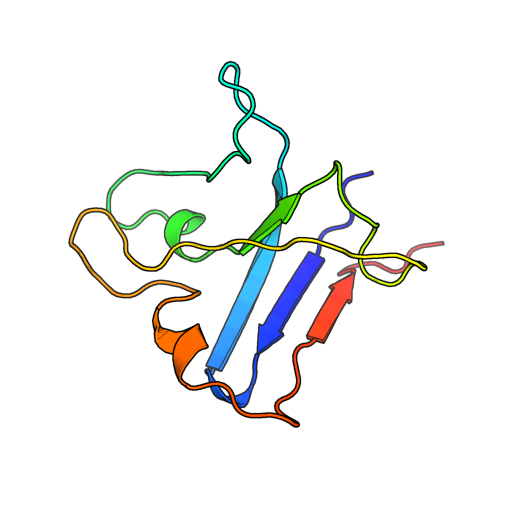2; chains: 1; bounding box: 35×32×30 Å